Protein AF-A0A8H3LTQ3-F1 (afdb_monomer)

Structure (mmCIF, N/CA/C/O backbone):
data_AF-A0A8H3LTQ3-F1
#
_entry.id   AF-A0A8H3LTQ3-F1
#
loop_
_atom_site.group_PDB
_atom_site.id
_atom_site.type_symbol
_atom_site.label_atom_id
_atom_site.label_alt_id
_atom_site.label_comp_id
_atom_site.label_asym_id
_atom_site.label_entity_id
_atom_site.label_seq_id
_atom_site.pdbx_PDB_ins_code
_atom_site.Cartn_x
_atom_site.Cartn_y
_atom_site.Cartn_z
_atom_site.occupancy
_atom_site.B_iso_or_equiv
_atom_site.auth_seq_id
_atom_site.auth_comp_id
_atom_site.auth_asym_id
_atom_site.auth_atom_id
_atom_site.pdbx_PDB_model_num
ATOM 1 N N . MET A 1 1 ? 18.129 -20.003 2.057 1.00 41.53 1 MET A N 1
ATOM 2 C CA . MET A 1 1 ? 18.337 -18.947 3.070 1.00 41.53 1 MET A CA 1
ATOM 3 C C . MET A 1 1 ? 18.374 -17.610 2.340 1.00 41.53 1 MET A C 1
ATOM 5 O O . MET A 1 1 ? 19.377 -17.311 1.708 1.00 41.53 1 MET A O 1
ATOM 9 N N . MET A 1 2 ? 17.260 -16.870 2.311 1.00 42.03 2 MET A N 1
ATOM 10 C CA . MET A 1 2 ? 17.213 -15.531 1.709 1.00 42.03 2 MET A CA 1
ATOM 11 C C . MET A 1 2 ? 17.804 -14.539 2.709 1.00 42.03 2 MET A C 1
ATOM 13 O O . MET A 1 2 ? 17.153 -14.154 3.676 1.00 42.03 2 MET A O 1
ATOM 17 N N . SER A 1 3 ? 19.072 -14.187 2.508 1.00 48.22 3 SER A N 1
ATOM 18 C CA . SER A 1 3 ? 19.691 -13.075 3.218 1.00 48.22 3 SER A CA 1
ATOM 19 C C . SER A 1 3 ? 19.076 -11.782 2.692 1.00 48.22 3 SER A C 1
ATOM 21 O O . SER A 1 3 ? 19.270 -11.417 1.533 1.00 48.22 3 SER A O 1
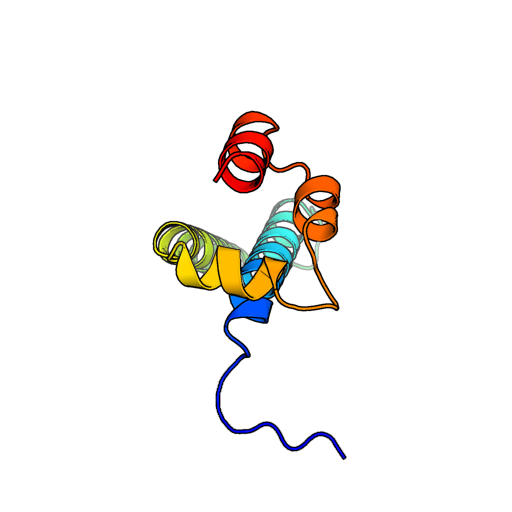ATOM 23 N N . GLY A 1 4 ? 18.297 -11.119 3.546 1.00 52.00 4 GLY A N 1
ATOM 24 C CA . GLY A 1 4 ? 17.855 -9.753 3.333 1.00 52.00 4 GLY A CA 1
ATOM 25 C C . GLY A 1 4 ? 19.059 -8.820 3.340 1.00 52.00 4 GLY A C 1
ATOM 26 O O . GLY A 1 4 ? 19.541 -8.418 4.399 1.00 52.00 4 GLY A O 1
ATOM 27 N N . SER A 1 5 ? 19.533 -8.429 2.160 1.00 55.25 5 SER A N 1
ATOM 28 C CA . SER A 1 5 ? 20.457 -7.308 2.020 1.00 55.25 5 SER A CA 1
ATOM 29 C C . SER A 1 5 ? 19.697 -5.990 2.226 1.00 55.25 5 SER A C 1
ATOM 31 O O . SER A 1 5 ? 19.401 -5.257 1.290 1.00 55.25 5 SER A O 1
ATOM 33 N N . LYS A 1 6 ? 19.377 -5.727 3.496 1.00 52.12 6 LYS A N 1
ATOM 34 C CA . LYS A 1 6 ? 19.241 -4.427 4.171 1.00 52.12 6 LYS A CA 1
ATOM 35 C C . LYS A 1 6 ? 18.177 -3.412 3.720 1.00 52.12 6 LYS A C 1
ATOM 37 O O . LYS A 1 6 ? 17.917 -2.496 4.493 1.00 52.12 6 LYS A O 1
ATOM 42 N N . TYR A 1 7 ? 17.508 -3.567 2.582 1.00 51.03 7 TYR A N 1
ATOM 43 C CA . TYR A 1 7 ? 16.419 -2.670 2.178 1.00 51.03 7 TYR A CA 1
ATOM 44 C C . TYR A 1 7 ? 15.257 -3.469 1.600 1.00 51.03 7 TYR A C 1
ATOM 46 O O . TYR A 1 7 ? 15.480 -4.430 0.861 1.00 51.03 7 TYR A O 1
ATOM 54 N N . SER A 1 8 ? 14.024 -3.066 1.933 1.00 53.69 8 SER A N 1
ATOM 55 C CA . SER A 1 8 ? 12.848 -3.477 1.163 1.00 53.69 8 SER A CA 1
ATOM 56 C C . SER A 1 8 ? 13.189 -3.263 -0.307 1.00 53.69 8 SER A C 1
ATOM 58 O O . SER A 1 8 ? 13.649 -2.178 -0.677 1.00 53.69 8 SER A O 1
ATOM 60 N N . THR A 1 9 ? 13.093 -4.313 -1.124 1.00 70.38 9 THR A N 1
ATOM 61 C CA . THR A 1 9 ? 13.348 -4.170 -2.556 1.00 70.38 9 THR A CA 1
ATOM 62 C C . THR A 1 9 ? 12.400 -3.080 -3.028 1.00 70.38 9 THR A C 1
ATOM 64 O O . THR A 1 9 ? 11.219 -3.132 -2.706 1.00 70.38 9 THR A O 1
ATOM 67 N N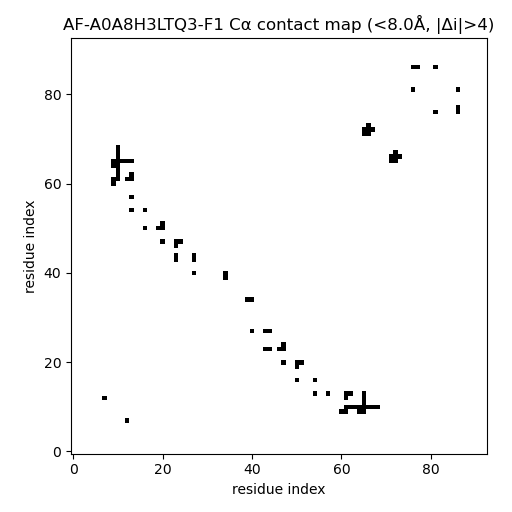 . LEU A 1 10 ? 12.906 -2.058 -3.715 1.00 78.38 10 LEU A N 1
ATOM 68 C CA . LEU A 1 10 ? 12.118 -0.896 -4.139 1.00 78.38 10 LEU A CA 1
ATOM 69 C C . LEU A 1 10 ? 10.782 -1.306 -4.803 1.00 78.38 10 LEU A C 1
ATOM 71 O O . LEU A 1 10 ? 9.777 -0.616 -4.646 1.00 78.38 10 LEU A O 1
ATOM 75 N N . SER A 1 11 ? 10.777 -2.482 -5.441 1.00 80.50 11 SER A N 1
ATOM 76 C CA . SER A 1 11 ? 9.639 -3.177 -6.045 1.00 80.50 11 SER A CA 1
ATOM 77 C C . SER A 1 11 ? 8.545 -3.683 -5.101 1.00 80.50 11 SER A C 1
ATOM 79 O O . SER A 1 11 ? 7.421 -3.885 -5.532 1.00 80.50 11 SER A O 1
ATOM 81 N N . ALA A 1 12 ? 8.846 -3.916 -3.828 1.00 82.94 12 ALA A N 1
ATOM 82 C CA . ALA A 1 12 ? 7.883 -4.359 -2.823 1.00 82.94 12 ALA A CA 1
ATOM 83 C C . ALA A 1 12 ? 7.191 -3.183 -2.120 1.00 82.94 12 ALA A C 1
ATOM 85 O O . ALA A 1 12 ? 6.230 -3.393 -1.389 1.00 82.94 12 ALA A O 1
ATOM 86 N N . THR A 1 13 ? 7.660 -1.951 -2.340 1.00 85.00 13 THR A N 1
ATOM 87 C CA . THR A 1 13 ? 7.118 -0.749 -1.690 1.00 85.00 13 THR A CA 1
ATOM 88 C C . THR A 1 13 ? 5.636 -0.562 -2.000 1.00 85.00 13 THR A C 1
ATOM 90 O O . THR A 1 13 ? 4.847 -0.404 -1.077 1.00 85.00 13 THR A O 1
ATOM 93 N N . ILE A 1 14 ? 5.256 -0.607 -3.281 1.00 85.25 14 ILE A N 1
ATOM 94 C CA . ILE A 1 14 ? 3.867 -0.389 -3.709 1.00 85.25 14 ILE A CA 1
ATOM 95 C C . ILE A 1 14 ? 2.951 -1.521 -3.210 1.00 85.25 14 ILE A C 1
ATOM 97 O O . ILE A 1 14 ? 1.954 -1.204 -2.563 1.00 85.25 14 ILE A O 1
ATOM 101 N N . PRO A 1 15 ? 3.300 -2.814 -3.394 1.00 85.94 15 PRO A N 1
ATOM 102 C CA . PRO A 1 15 ? 2.518 -3.910 -2.829 1.00 85.94 15 PRO A CA 1
ATOM 103 C C . PRO A 1 15 ? 2.312 -3.836 -1.322 1.00 85.94 15 PRO A C 1
ATOM 105 O O . PRO A 1 15 ? 1.195 -3.992 -0.841 1.00 85.94 15 PRO A O 1
ATOM 108 N N . LEU A 1 16 ? 3.377 -3.530 -0.581 1.00 86.69 16 LEU A N 1
ATOM 109 C CA . LEU A 1 16 ? 3.308 -3.446 0.871 1.00 86.69 16 LEU A CA 1
ATOM 110 C C . LEU A 1 16 ? 2.391 -2.311 1.339 1.00 86.69 16 LEU A C 1
ATOM 112 O O . LEU A 1 16 ? 1.656 -2.490 2.304 1.00 86.69 16 LEU A O 1
ATOM 116 N N . TYR A 1 17 ? 2.425 -1.150 0.678 1.00 87.69 17 TYR A N 1
ATOM 117 C CA . TYR A 1 17 ? 1.505 -0.065 1.018 1.00 87.69 17 TYR A CA 1
ATOM 118 C C . TYR A 1 17 ? 0.052 -0.456 0.775 1.00 87.69 17 TYR A C 1
ATOM 120 O O . TYR A 1 17 ? -0.764 -0.232 1.664 1.00 87.69 17 TYR A O 1
ATOM 128 N N . ASN A 1 18 ? -0.256 -1.044 -0.383 1.00 87.81 18 ASN A N 1
ATOM 129 C CA . ASN A 1 18 ? -1.622 -1.456 -0.700 1.00 87.81 18 ASN A CA 1
ATOM 130 C C . ASN A 1 18 ? -2.149 -2.443 0.345 1.00 87.81 18 ASN A C 1
ATOM 132 O O . ASN A 1 18 ? -3.214 -2.215 0.902 1.00 87.81 18 ASN A O 1
ATOM 136 N N . GLU A 1 19 ? -1.371 -3.474 0.680 1.00 89.25 19 GLU A N 1
ATOM 137 C CA . GLU A 1 19 ? -1.790 -4.494 1.646 1.00 89.25 19 GLU A CA 1
ATOM 138 C C . GLU A 1 19 ? -2.001 -3.917 3.054 1.00 89.25 19 GLU A C 1
ATOM 140 O O . GLU A 1 19 ? -2.985 -4.231 3.720 1.00 89.25 19 GLU A O 1
ATOM 145 N N . LEU A 1 20 ? -1.126 -3.006 3.498 1.00 88.81 20 LEU A N 1
ATOM 146 C CA . LEU A 1 20 ? -1.299 -2.323 4.782 1.00 88.81 20 LEU A CA 1
ATOM 147 C C . LEU A 1 20 ? -2.531 -1.411 4.797 1.00 88.81 20 LEU A C 1
ATOM 149 O O . LEU A 1 20 ? -3.239 -1.381 5.801 1.00 88.81 20 LEU A O 1
ATOM 153 N N . ILE A 1 21 ? -2.783 -0.668 3.716 1.00 90.19 21 ILE A N 1
ATOM 154 C CA . ILE A 1 21 ? -3.960 0.200 3.602 1.00 90.19 21 ILE A CA 1
ATOM 155 C C . ILE A 1 21 ? -5.224 -0.657 3.660 1.00 90.19 21 ILE A C 1
ATOM 157 O O . ILE A 1 21 ? -6.030 -0.440 4.563 1.00 90.19 21 ILE A O 1
ATOM 161 N N . THR A 1 22 ? -5.324 -1.689 2.820 1.00 89.38 22 THR A N 1
ATOM 162 C CA . THR A 1 22 ? -6.456 -2.624 2.799 1.00 89.38 22 THR A CA 1
ATOM 163 C C . THR A 1 22 ? -6.717 -3.224 4.176 1.00 89.38 22 THR A C 1
ATOM 165 O O . THR A 1 22 ? -7.831 -3.125 4.672 1.00 89.38 22 THR A O 1
ATOM 168 N N . HIS A 1 23 ? -5.694 -3.734 4.868 1.00 88.69 23 HIS A N 1
ATOM 169 C CA . HIS A 1 23 ? -5.885 -4.270 6.218 1.00 88.69 23 HIS A CA 1
ATOM 170 C C . HIS A 1 23 ? -6.378 -3.232 7.232 1.00 88.69 23 HIS A C 1
ATOM 172 O O . HIS A 1 23 ? -7.172 -3.555 8.116 1.00 88.69 23 HIS A O 1
ATOM 178 N N . THR A 1 24 ? -5.904 -1.986 7.148 1.00 88.06 24 THR A N 1
ATOM 179 C CA . THR A 1 24 ? -6.403 -0.928 8.037 1.00 88.06 24 THR A CA 1
ATOM 180 C C . THR A 1 24 ? -7.835 -0.517 7.706 1.00 88.06 24 THR A C 1
ATOM 182 O O . THR A 1 24 ? -8.587 -0.226 8.629 1.00 88.06 24 THR A O 1
ATOM 185 N N . GLU A 1 25 ? -8.224 -0.509 6.431 1.00 87.88 25 GLU A N 1
ATOM 186 C CA . GLU A 1 25 ? -9.592 -0.213 5.986 1.00 87.88 25 GLU A CA 1
ATOM 187 C C . GLU A 1 25 ? -10.555 -1.322 6.407 1.00 87.88 25 GLU A C 1
ATOM 189 O O . GLU A 1 25 ? -11.541 -1.035 7.078 1.00 87.88 25 GLU A O 1
ATOM 194 N N . GLU A 1 26 ? -10.203 -2.586 6.154 1.00 87.75 26 GLU A N 1
ATOM 195 C CA . GLU A 1 26 ? -10.949 -3.761 6.621 1.00 87.75 26 GLU A CA 1
ATOM 196 C C . GLU A 1 26 ? -11.184 -3.709 8.134 1.00 87.75 26 GLU A C 1
ATOM 198 O O . GLU A 1 26 ? -12.287 -3.971 8.608 1.00 87.75 26 GLU A O 1
ATOM 203 N N . TYR A 1 27 ? -10.163 -3.328 8.908 1.00 82.88 27 TYR A N 1
ATOM 204 C CA . TYR A 1 27 ? -10.295 -3.213 10.357 1.00 82.88 27 TYR A CA 1
ATOM 205 C C . TYR A 1 27 ? -11.223 -2.063 10.775 1.00 82.88 27 TYR A C 1
ATOM 207 O O . TYR A 1 27 ? -11.976 -2.206 11.736 1.00 82.88 27 TYR A O 1
ATOM 215 N N . LEU A 1 28 ? -11.185 -0.926 10.074 1.00 82.69 28 LEU A N 1
ATOM 216 C CA . LEU A 1 28 ? -12.060 0.221 10.349 1.00 82.69 28 LEU A CA 1
ATOM 217 C C . LEU A 1 28 ? -13.518 -0.039 9.953 1.00 82.69 28 LEU A C 1
ATOM 219 O O . LEU A 1 28 ? -14.420 0.495 10.602 1.00 82.69 28 LEU A O 1
ATOM 223 N N . GLU A 1 29 ? -13.736 -0.841 8.911 1.00 82.12 29 GLU A N 1
ATOM 224 C CA . GLU A 1 29 ? -15.053 -1.259 8.425 1.00 82.12 29 GLU A CA 1
ATOM 225 C C . GLU A 1 29 ? -15.621 -2.447 9.208 1.00 82.12 29 GLU A C 1
ATOM 227 O O . GLU A 1 29 ? -16.841 -2.604 9.289 1.00 82.12 29 GLU A O 1
ATOM 232 N N . SER A 1 30 ? -14.765 -3.270 9.822 1.00 74.38 30 SER A N 1
ATOM 233 C CA . SER A 1 30 ? -15.215 -4.368 10.670 1.00 74.38 30 SER A CA 1
ATOM 234 C C . SER A 1 30 ? -15.925 -3.830 11.919 1.00 74.38 30 SER A C 1
ATOM 236 O O . SER A 1 30 ? -15.317 -3.247 12.815 1.00 74.38 30 SER A O 1
ATOM 238 N N . GLU A 1 31 ? -17.232 -4.077 12.025 1.00 61.97 31 GLU A N 1
ATOM 239 C CA . GLU A 1 31 ? -18.011 -3.881 13.259 1.00 61.97 31 GLU A CA 1
ATOM 240 C C . GLU A 1 31 ? -17.728 -4.987 14.298 1.00 61.97 31 GLU A C 1
ATOM 242 O O . GLU A 1 31 ? -18.574 -5.310 15.137 1.00 61.97 31 GLU A O 1
ATOM 247 N N . GLU A 1 32 ? -16.551 -5.624 14.245 1.00 58.88 32 GLU A N 1
ATOM 248 C CA . GLU A 1 32 ? -16.201 -6.659 15.207 1.00 58.88 32 GLU A CA 1
ATOM 249 C C . GLU A 1 32 ? -16.142 -6.054 16.623 1.00 58.88 32 GLU A C 1
ATOM 251 O O . GLU A 1 32 ? -15.442 -5.061 16.861 1.00 58.88 32 GLU A O 1
ATOM 256 N N . PRO A 1 33 ? -16.805 -6.676 17.618 1.00 52.09 33 PRO A N 1
ATOM 257 C CA . PRO A 1 33 ? -16.872 -6.171 18.992 1.00 52.09 33 PRO A CA 1
ATOM 258 C C . PRO A 1 33 ? -15.504 -6.130 19.703 1.00 52.09 33 PRO A C 1
ATOM 260 O O . PRO A 1 33 ? -15.411 -5.679 20.845 1.00 52.09 33 PRO A O 1
ATOM 263 N N . ALA A 1 34 ? -14.430 -6.581 19.044 1.00 54.00 34 ALA A N 1
ATOM 264 C CA . ALA A 1 34 ? -13.056 -6.467 19.514 1.00 54.00 34 ALA A CA 1
ATOM 265 C C . ALA A 1 34 ? -12.568 -5.008 19.593 1.00 54.00 34 ALA A C 1
ATOM 267 O O . ALA A 1 34 ? -11.706 -4.700 20.420 1.00 54.00 34 ALA A O 1
ATOM 268 N N . ILE A 1 35 ? -13.154 -4.085 18.818 1.00 56.25 35 ILE A N 1
ATOM 269 C CA . ILE A 1 35 ? -12.855 -2.645 18.894 1.00 56.25 35 ILE A CA 1
ATOM 270 C C . ILE A 1 35 ? -13.724 -1.987 19.972 1.00 56.25 35 ILE A C 1
ATOM 272 O O . ILE A 1 35 ? -14.349 -0.954 19.776 1.00 56.25 35 ILE A O 1
ATOM 276 N N . SER A 1 36 ? -13.744 -2.562 21.172 1.00 58.22 36 SER A N 1
ATOM 277 C CA . SER A 1 36 ? -14.334 -1.901 22.341 1.00 58.22 36 SER A CA 1
ATOM 278 C C . SER A 1 36 ? -13.429 -0.779 22.891 1.00 58.22 36 SER A C 1
ATOM 280 O O . SER A 1 36 ? -13.681 -0.257 23.977 1.00 58.22 36 SER A O 1
ATOM 282 N N . ASN A 1 37 ? -12.344 -0.440 22.182 1.00 70.50 37 ASN A N 1
ATOM 283 C CA . ASN A 1 37 ? -11.308 0.481 22.625 1.00 70.50 37 ASN A CA 1
ATOM 284 C C . ASN A 1 37 ? -11.125 1.612 21.603 1.00 70.50 37 ASN A C 1
ATOM 286 O O . ASN A 1 37 ? -10.384 1.467 20.629 1.00 70.50 37 ASN A O 1
ATOM 290 N N . ASP A 1 38 ? -11.773 2.753 21.853 1.00 79.00 38 ASP A N 1
ATOM 291 C CA . ASP A 1 38 ? -11.682 3.983 21.045 1.00 79.00 38 ASP A CA 1
ATOM 292 C C . ASP A 1 38 ? -10.235 4.395 20.736 1.00 79.00 38 ASP A C 1
ATOM 294 O O . ASP A 1 38 ? -9.944 4.964 19.683 1.00 79.00 38 ASP A O 1
ATOM 298 N N . PHE A 1 39 ? -9.301 4.079 21.639 1.00 83.38 39 PHE A N 1
ATOM 299 C CA . PHE A 1 39 ? -7.878 4.323 21.429 1.00 83.38 39 PHE A CA 1
ATOM 300 C C . PHE A 1 39 ? -7.320 3.541 20.234 1.00 83.38 39 PHE A C 1
ATOM 302 O O . PHE A 1 39 ? -6.548 4.091 19.450 1.00 83.38 39 PHE A O 1
ATOM 309 N N . LEU A 1 40 ? -7.710 2.273 20.085 1.00 83.38 40 LEU A N 1
ATOM 310 C CA . LEU A 1 40 ? -7.239 1.414 19.003 1.00 83.38 40 LEU A CA 1
ATOM 311 C C . LEU A 1 40 ? -7.805 1.875 17.659 1.00 83.38 40 LEU A C 1
ATOM 313 O O . LEU A 1 40 ? -7.051 1.989 16.697 1.00 83.38 40 LEU A O 1
ATOM 317 N N . LYS A 1 41 ? -9.095 2.234 17.621 1.00 84.00 41 LYS A N 1
ATOM 318 C CA . LYS A 1 41 ? -9.723 2.804 16.423 1.00 84.00 41 LYS A CA 1
ATOM 319 C C . LYS A 1 41 ? -8.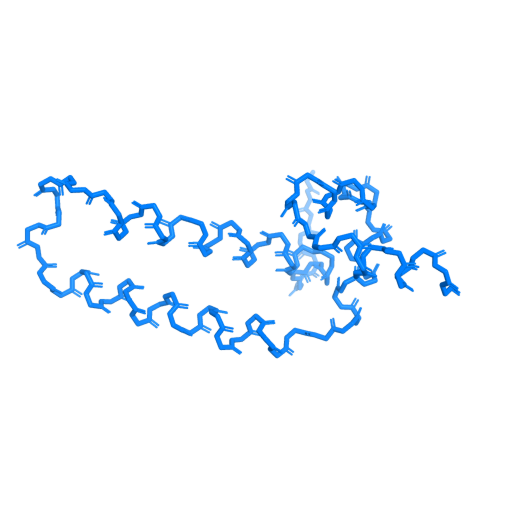993 4.066 15.968 1.00 84.00 41 LYS A C 1
ATOM 321 O O . LYS A 1 41 ? -8.544 4.1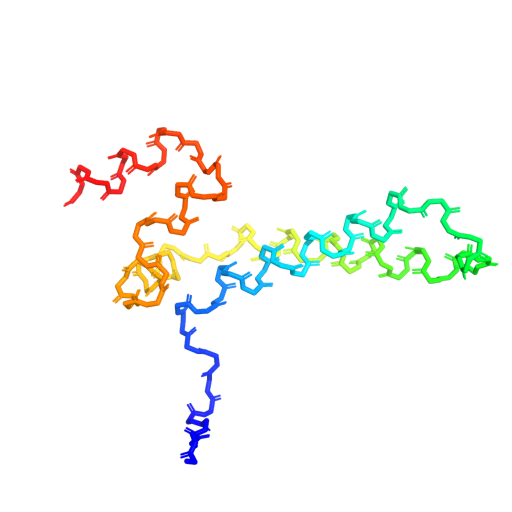41 14.830 1.00 84.00 41 LYS A O 1
ATOM 326 N N . LYS A 1 42 ? -8.764 5.004 16.891 1.00 86.69 42 LYS A N 1
ATOM 327 C CA . LYS A 1 42 ? -8.034 6.244 16.604 1.00 86.69 42 LYS A CA 1
ATOM 328 C C . LYS A 1 42 ? -6.595 5.991 16.145 1.00 86.69 42 LYS A C 1
ATOM 330 O O . LYS A 1 42 ? -6.109 6.665 15.241 1.00 86.69 42 LYS A O 1
ATOM 335 N N . ALA A 1 43 ? -5.905 5.021 16.747 1.00 88.00 43 ALA A N 1
ATOM 336 C CA . ALA A 1 43 ? -4.552 4.653 16.338 1.00 88.00 43 ALA A CA 1
ATOM 337 C C . ALA A 1 43 ? -4.514 4.100 14.903 1.00 88.00 43 ALA A C 1
ATOM 339 O O . ALA A 1 43 ? -3.576 4.393 14.162 1.00 88.00 43 ALA A O 1
ATOM 340 N N . ILE A 1 44 ? -5.531 3.335 14.504 1.00 87.38 44 ILE A N 1
ATOM 341 C CA . ILE A 1 44 ? -5.642 2.761 13.159 1.00 87.38 44 ILE A CA 1
ATOM 342 C C . ILE A 1 44 ? -6.050 3.824 12.139 1.00 87.38 44 ILE A C 1
ATOM 344 O O . ILE A 1 44 ? -5.449 3.876 11.071 1.00 87.38 44 ILE A O 1
ATOM 348 N N . GLU A 1 45 ? -6.957 4.739 12.485 1.00 89.19 45 GLU A N 1
ATOM 349 C CA . GLU A 1 45 ? -7.265 5.917 11.661 1.00 89.19 45 GLU A CA 1
ATOM 350 C C . GLU A 1 45 ? -6.013 6.780 11.423 1.00 89.19 45 GLU A C 1
ATOM 352 O O . GLU A 1 45 ? -5.710 7.170 10.294 1.00 89.19 45 GLU A O 1
ATOM 357 N N . ASP A 1 46 ? -5.235 7.049 12.477 1.00 91.25 46 ASP A N 1
ATOM 358 C CA . ASP A 1 46 ? -3.976 7.790 12.375 1.00 91.25 46 ASP A CA 1
ATOM 359 C C . ASP A 1 46 ? -2.916 7.027 11.559 1.00 91.25 46 ASP A C 1
ATOM 361 O O . ASP A 1 46 ? -2.117 7.652 10.851 1.00 91.25 46 ASP A O 1
ATOM 365 N N . CYS A 1 47 ? -2.899 5.693 11.651 1.00 89.81 47 CYS A N 1
ATOM 366 C CA . CYS A 1 47 ? -2.036 4.820 10.858 1.00 89.81 47 CYS A CA 1
ATOM 367 C C . CYS A 1 47 ? -2.396 4.897 9.372 1.00 89.81 47 CYS A C 1
ATOM 369 O O . CYS A 1 47 ? -1.538 5.254 8.565 1.00 89.81 47 CYS A O 1
ATOM 371 N N . ASN A 1 48 ? -3.661 4.651 9.024 1.00 90.50 48 ASN A N 1
ATOM 372 C CA . ASN A 1 48 ? -4.168 4.713 7.656 1.00 90.50 48 ASN A CA 1
ATOM 373 C C . ASN A 1 48 ? -3.898 6.096 7.039 1.00 90.50 48 ASN A C 1
ATOM 375 O O . ASN A 1 48 ? -3.287 6.194 5.974 1.00 90.50 48 ASN A O 1
ATOM 379 N N . ARG A 1 49 ? -4.191 7.181 7.772 1.00 91.38 49 ARG A N 1
ATOM 380 C CA . ARG A 1 49 ? -3.899 8.549 7.317 1.00 91.38 49 ARG A CA 1
ATOM 381 C C . ARG A 1 49 ? -2.425 8.741 6.956 1.00 91.38 49 ARG A C 1
ATOM 383 O O . ARG A 1 49 ? -2.118 9.355 5.936 1.00 91.38 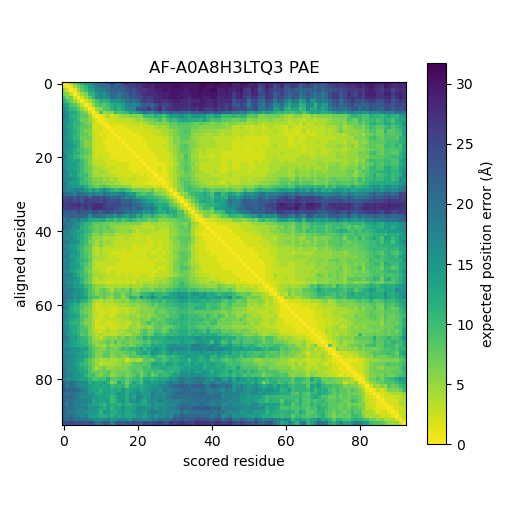49 ARG A O 1
ATOM 390 N N . LYS A 1 50 ? -1.504 8.228 7.779 1.00 91.31 50 LYS A N 1
ATOM 391 C CA . LYS A 1 50 ? -0.065 8.288 7.484 1.00 91.31 50 LYS A CA 1
ATOM 392 C C . LYS A 1 50 ? 0.303 7.412 6.292 1.00 91.31 50 LYS A C 1
ATOM 394 O O . LYS A 1 50 ? 1.089 7.857 5.461 1.00 91.31 50 LYS A O 1
ATOM 399 N N . LEU A 1 51 ? -0.243 6.201 6.188 1.00 90.38 51 LEU A N 1
ATOM 400 C CA . LEU A 1 51 ? 0.006 5.318 5.048 1.00 90.38 51 LEU A CA 1
ATOM 401 C C . LEU A 1 51 ? -0.385 6.007 3.737 1.00 90.38 51 LEU A C 1
ATOM 403 O O . LEU A 1 51 ? 0.450 6.078 2.842 1.00 90.38 51 LEU A O 1
ATOM 407 N N . LEU A 1 52 ? -1.568 6.622 3.666 1.00 87.62 52 LEU A N 1
ATOM 408 C CA . LEU A 1 52 ? -2.016 7.394 2.502 1.00 87.62 52 LEU A CA 1
ATOM 409 C C . LEU A 1 52 ? -1.124 8.613 2.214 1.00 87.62 52 LEU A C 1
ATOM 411 O O . LEU A 1 52 ? -0.792 8.891 1.060 1.00 87.62 52 LEU A O 1
ATOM 415 N N . GLU A 1 53 ? -0.692 9.339 3.250 1.00 89.00 53 GLU A N 1
ATOM 416 C CA . GLU A 1 53 ? 0.205 10.491 3.092 1.00 89.00 53 GLU A CA 1
ATOM 417 C C . GLU A 1 53 ? 1.541 10.090 2.450 1.00 89.00 53 GLU A C 1
ATOM 419 O O . GLU A 1 53 ? 2.029 10.771 1.544 1.00 89.00 53 GLU A O 1
ATOM 424 N N . TYR A 1 54 ? 2.148 8.995 2.913 1.00 84.75 54 TYR A N 1
ATOM 425 C CA . TYR A 1 54 ? 3.423 8.521 2.378 1.00 84.75 54 TYR A CA 1
ATOM 426 C C . TYR A 1 54 ? 3.269 7.769 1.060 1.00 84.75 54 TYR A C 1
ATOM 428 O O . TYR A 1 54 ? 4.157 7.868 0.213 1.00 84.75 54 TYR A O 1
ATOM 436 N N . TYR A 1 55 ? 2.136 7.107 0.843 1.00 85.19 55 TYR A N 1
ATOM 437 C CA . TYR A 1 55 ? 1.811 6.474 -0.425 1.00 85.19 55 TYR A CA 1
ATOM 438 C C . TYR A 1 55 ? 1.775 7.493 -1.571 1.00 85.19 55 TYR A C 1
ATOM 440 O O . TYR A 1 55 ? 2.406 7.286 -2.605 1.00 85.19 55 TYR A O 1
ATOM 448 N N . ASN A 1 56 ? 1.173 8.664 -1.350 1.00 79.00 56 ASN A N 1
ATOM 449 C CA . ASN A 1 56 ? 1.186 9.763 -2.323 1.00 79.00 56 ASN A CA 1
ATOM 450 C C . ASN A 1 56 ? 2.584 10.357 -2.571 1.00 79.00 56 ASN A C 1
ATOM 452 O O . ASN A 1 56 ? 2.820 10.994 -3.595 1.00 79.00 56 ASN A O 1
ATOM 456 N N . LYS A 1 57 ? 3.528 10.159 -1.644 1.00 76.94 57 LYS A N 1
ATOM 457 C CA . LYS A 1 57 ? 4.935 10.570 -1.797 1.00 76.94 57 LYS A CA 1
ATOM 458 C C . LYS A 1 57 ? 5.787 9.496 -2.478 1.00 76.94 57 LYS A C 1
ATOM 460 O O . LYS A 1 57 ? 6.986 9.710 -2.679 1.00 76.94 57 LYS A O 1
ATOM 465 N N . THR A 1 58 ? 5.210 8.344 -2.819 1.00 74.81 58 THR A N 1
ATOM 466 C CA . THR A 1 58 ? 5.937 7.264 -3.485 1.00 74.81 58 THR A CA 1
ATOM 467 C C . THR A 1 58 ? 6.326 7.694 -4.901 1.00 74.81 58 THR A C 1
ATOM 469 O O . THR A 1 58 ? 5.517 8.213 -5.662 1.00 74.81 58 THR A O 1
ATOM 472 N N . ASN A 1 59 ? 7.597 7.511 -5.258 1.00 76.56 59 ASN A N 1
ATOM 473 C CA . ASN A 1 59 ? 8.143 7.968 -6.536 1.00 76.56 59 ASN A CA 1
ATOM 474 C C . ASN A 1 59 ? 7.837 6.964 -7.668 1.00 76.56 59 ASN A C 1
ATOM 476 O O . ASN A 1 59 ? 7.780 5.756 -7.433 1.00 76.56 59 ASN A O 1
ATOM 480 N N . ASN A 1 60 ? 7.776 7.442 -8.916 1.00 79.56 60 ASN A N 1
ATOM 481 C CA . ASN A 1 60 ? 7.755 6.639 -10.146 1.00 79.56 60 ASN A CA 1
ATOM 482 C C . ASN A 1 60 ? 8.833 5.543 -10.170 1.00 79.56 60 ASN A C 1
ATOM 484 O O . ASN A 1 60 ? 8.627 4.485 -10.754 1.00 79.56 60 ASN A O 1
ATOM 488 N N . ALA A 1 61 ? 9.971 5.760 -9.503 1.00 80.62 61 ALA A N 1
ATOM 489 C CA . ALA A 1 61 ? 11.004 4.739 -9.336 1.00 80.62 61 ALA A CA 1
ATOM 490 C C . ALA A 1 61 ? 10.484 3.462 -8.641 1.00 80.62 61 ALA A C 1
ATOM 492 O O . ALA A 1 61 ? 10.863 2.361 -9.034 1.00 80.62 61 ALA A O 1
ATOM 493 N N . CYS A 1 62 ? 9.588 3.587 -7.655 1.00 79.88 62 CYS A N 1
ATOM 494 C CA . CYS A 1 62 ? 8.939 2.449 -7.003 1.00 79.88 62 CYS A CA 1
ATOM 495 C C . CYS A 1 62 ? 7.975 1.735 -7.952 1.00 79.88 62 CYS A C 1
ATOM 497 O O . CYS A 1 62 ? 7.949 0.505 -7.981 1.00 79.88 62 CYS A O 1
ATOM 499 N N . LEU A 1 63 ? 7.234 2.495 -8.766 1.00 79.56 63 LEU A N 1
ATOM 500 C CA . LEU A 1 63 ? 6.330 1.931 -9.769 1.00 79.56 63 LEU A CA 1
ATOM 501 C C . LEU A 1 63 ? 7.107 1.093 -10.788 1.00 79.56 63 LEU A C 1
ATOM 503 O O . LEU A 1 63 ? 6.824 -0.091 -10.964 1.00 79.56 63 LEU A O 1
ATOM 507 N N . ILE A 1 64 ? 8.150 1.686 -11.379 1.00 79.94 64 ILE A N 1
ATOM 508 C CA . ILE A 1 64 ? 9.033 1.031 -12.351 1.00 79.94 64 ILE A CA 1
ATOM 509 C C . ILE A 1 64 ? 9.691 -0.201 -11.729 1.00 79.94 64 ILE A C 1
ATOM 511 O O . ILE A 1 64 ? 9.680 -1.268 -12.336 1.00 79.94 64 ILE A O 1
ATOM 515 N N . ALA A 1 65 ? 10.222 -0.094 -10.508 1.00 83.25 65 ALA A N 1
ATOM 516 C CA . ALA A 1 65 ? 10.830 -1.232 -9.828 1.00 83.25 65 ALA A CA 1
ATOM 517 C C . ALA A 1 65 ? 9.835 -2.384 -9.627 1.00 83.25 65 ALA A C 1
ATOM 519 O O . ALA A 1 65 ? 10.203 -3.538 -9.821 1.00 83.25 65 ALA A O 1
ATOM 520 N N . THR A 1 66 ? 8.582 -2.081 -9.281 1.00 82.31 66 THR A N 1
ATOM 521 C CA . THR A 1 66 ? 7.519 -3.085 -9.110 1.00 82.31 66 THR A CA 1
ATOM 522 C C . THR A 1 66 ? 7.201 -3.780 -10.437 1.00 82.31 66 THR A C 1
ATOM 524 O O . THR A 1 66 ? 7.090 -5.000 -10.475 1.00 82.31 66 THR A O 1
ATOM 527 N N . ILE A 1 67 ? 7.136 -3.033 -11.545 1.00 81.00 67 ILE A N 1
ATOM 528 C CA . ILE A 1 67 ? 6.894 -3.592 -12.888 1.00 81.00 67 ILE A CA 1
ATOM 529 C C . ILE A 1 67 ? 8.059 -4.476 -13.344 1.00 81.00 67 ILE A C 1
ATOM 531 O O . ILE A 1 67 ? 7.845 -5.539 -13.927 1.00 81.00 67 ILE A O 1
ATOM 535 N N . LEU A 1 68 ? 9.294 -4.036 -13.093 1.00 81.00 68 LEU A N 1
ATOM 536 C CA . LEU A 1 68 ? 10.503 -4.783 -13.443 1.00 81.00 68 LEU A CA 1
ATOM 537 C C . LEU A 1 68 ? 10.686 -6.037 -12.582 1.00 81.00 68 LEU A C 1
ATOM 539 O O . LEU A 1 68 ? 11.427 -6.938 -12.976 1.00 81.00 68 LEU A O 1
ATOM 543 N N . ASP A 1 69 ? 10.029 -6.113 -11.424 1.00 79.31 69 ASP A N 1
ATOM 544 C CA . ASP A 1 69 ? 10.074 -7.289 -10.570 1.00 79.31 69 ASP A CA 1
ATOM 545 C C . ASP A 1 69 ? 9.257 -8.431 -11.194 1.00 79.31 69 ASP A C 1
ATOM 547 O O . ASP A 1 69 ? 8.039 -8.305 -11.368 1.00 79.31 69 ASP A O 1
ATOM 551 N N . PRO A 1 70 ? 9.888 -9.582 -11.495 1.00 77.19 70 PRO A N 1
ATOM 552 C CA . PRO A 1 70 ? 9.203 -10.712 -12.110 1.00 77.19 70 PRO A CA 1
ATOM 553 C C . PRO A 1 70 ? 8.021 -11.254 -11.299 1.00 77.19 70 PRO A C 1
ATOM 555 O O . PRO A 1 70 ? 7.200 -11.972 -11.872 1.00 77.19 70 PRO A O 1
ATOM 558 N N . ARG A 1 71 ? 7.947 -10.952 -9.994 1.00 79.25 71 ARG A N 1
ATOM 559 C CA . ARG A 1 71 ? 6.877 -11.401 -9.093 1.00 79.25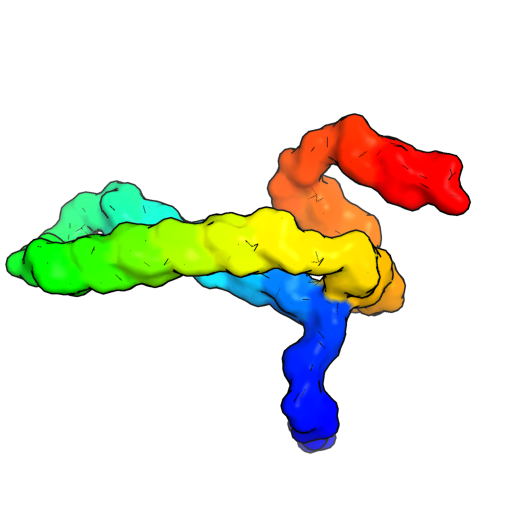 71 ARG A CA 1
ATOM 560 C C . ARG A 1 71 ? 5.584 -10.606 -9.252 1.00 79.25 71 ARG A C 1
ATOM 562 O O . ARG A 1 71 ? 4.520 -11.182 -9.075 1.00 79.25 71 ARG A O 1
ATOM 569 N N . PHE A 1 72 ? 5.675 -9.317 -9.574 1.00 74.69 72 PHE A N 1
ATOM 570 C CA . PHE A 1 72 ? 4.516 -8.421 -9.631 1.00 74.69 72 PHE A CA 1
ATOM 571 C C . PHE A 1 72 ? 4.128 -8.114 -11.081 1.00 74.69 72 PHE A C 1
ATOM 573 O O . PHE A 1 72 ? 2.977 -8.331 -11.470 1.00 74.69 72 PHE A O 1
ATOM 580 N N . LYS A 1 73 ? 5.106 -7.708 -11.909 1.00 74.88 73 LYS A N 1
ATOM 581 C CA . LYS A 1 73 ? 4.917 -7.311 -13.316 1.00 74.88 73 LYS A CA 1
ATOM 582 C C . LYS A 1 73 ? 3.784 -6.283 -13.491 1.00 74.88 73 LYS A C 1
ATOM 584 O O . LYS A 1 73 ? 3.266 -5.712 -12.535 1.00 74.88 73 LYS A O 1
ATOM 589 N N . MET A 1 74 ? 3.388 -6.033 -14.737 1.00 72.38 74 MET A N 1
ATOM 590 C CA . MET A 1 74 ? 2.235 -5.179 -15.046 1.00 72.38 74 MET A CA 1
ATOM 591 C C . MET A 1 74 ? 0.917 -5.752 -14.495 1.00 72.38 74 MET A C 1
ATOM 593 O O . MET A 1 74 ? 0.032 -5.000 -14.100 1.00 72.38 74 MET A O 1
ATOM 597 N N . SER A 1 75 ? 0.830 -7.083 -14.393 1.00 74.94 75 SER A N 1
ATOM 598 C CA . SER A 1 75 ? -0.342 -7.809 -13.895 1.00 74.94 75 SER A CA 1
ATOM 599 C C . SER A 1 75 ? -0.751 -7.417 -12.478 1.00 74.94 75 SER A C 1
ATOM 601 O O . SER A 1 75 ? -1.933 -7.460 -12.165 1.00 74.94 75 SER A O 1
ATOM 603 N N . TYR A 1 76 ? 0.195 -7.011 -11.626 1.00 79.69 76 TYR A N 1
ATOM 604 C CA . TYR A 1 76 ? -0.123 -6.542 -10.278 1.00 79.69 76 TYR A CA 1
ATOM 605 C C . TYR A 1 76 ? -1.060 -5.325 -10.306 1.00 79.69 76 TYR A C 1
ATOM 607 O O . TYR A 1 76 ? -2.048 -5.282 -9.580 1.00 79.69 76 TYR A O 1
ATOM 615 N N . TYR A 1 77 ? -0.788 -4.360 -11.183 1.00 75.06 77 TYR A N 1
ATOM 616 C CA . TYR A 1 77 ? -1.589 -3.141 -11.304 1.00 75.06 77 TYR A CA 1
ATOM 617 C C . TYR A 1 77 ? -2.954 -3.403 -11.938 1.00 75.06 77 TYR A C 1
ATOM 619 O O . TYR A 1 77 ? -3.946 -2.821 -11.510 1.00 75.06 77 TYR A O 1
ATOM 627 N N . GLU A 1 78 ? -3.009 -4.319 -12.908 1.00 76.38 78 GLU A N 1
ATOM 628 C CA . GLU A 1 78 ? -4.263 -4.787 -13.509 1.00 76.38 78 GLU A CA 1
ATOM 629 C C . GLU A 1 78 ? -5.159 -5.476 -12.461 1.00 76.38 78 GLU A C 1
ATOM 631 O O . GLU A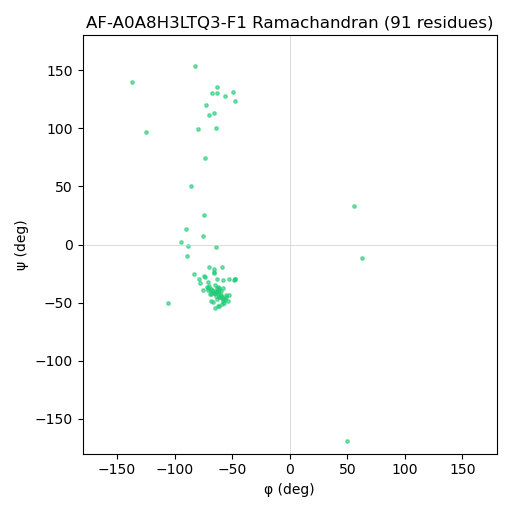 1 78 ? -6.363 -5.249 -12.438 1.00 76.38 78 GLU A O 1
ATOM 636 N N . GLN A 1 79 ? -4.574 -6.275 -11.560 1.00 78.81 79 GLN A N 1
ATOM 637 C CA . GLN A 1 79 ? -5.294 -6.977 -10.487 1.00 78.81 79 GLN A CA 1
ATOM 638 C C . GLN A 1 79 ? -5.747 -6.061 -9.345 1.00 78.81 79 GLN A C 1
ATOM 640 O O . GLN A 1 79 ? -6.736 -6.364 -8.690 1.00 78.81 79 GLN A O 1
ATOM 645 N N . ASN A 1 80 ? -5.031 -4.961 -9.103 1.00 74.94 80 ASN A N 1
ATOM 646 C CA . ASN A 1 80 ? -5.380 -3.958 -8.090 1.00 74.94 80 ASN A CA 1
ATOM 647 C C . ASN A 1 80 ? -6.286 -2.845 -8.655 1.00 74.94 80 ASN A C 1
ATOM 649 O O . ASN A 1 80 ? -6.411 -1.794 -8.034 1.00 74.94 80 ASN A O 1
ATOM 653 N N . GLU A 1 81 ? -6.855 -3.039 -9.851 1.00 72.56 81 GLU A N 1
ATOM 654 C CA . GLU A 1 81 ? -7.796 -2.112 -10.498 1.00 72.56 81 GLU A CA 1
ATOM 655 C C . GLU A 1 81 ? -7.260 -0.680 -10.668 1.00 72.56 81 GLU A C 1
ATOM 657 O O . GLU A 1 81 ? -8.006 0.302 -10.632 1.00 72.56 81 GLU A O 1
ATOM 662 N N . TRP A 1 82 ? -5.950 -0.529 -10.881 1.00 70.69 82 TRP A N 1
ATOM 663 C CA . TRP A 1 82 ? -5.390 0.792 -11.154 1.00 70.69 82 TRP A CA 1
ATOM 664 C C . TRP A 1 82 ? -5.972 1.332 -12.459 1.00 70.69 82 TRP A C 1
ATOM 666 O O . TRP A 1 82 ? -6.069 0.611 -13.452 1.00 70.69 82 TRP A O 1
ATOM 676 N N . GLY A 1 83 ? -6.363 2.610 -12.458 1.00 66.62 83 GLY A N 1
ATOM 677 C CA . GLY A 1 83 ? -7.073 3.226 -13.577 1.00 66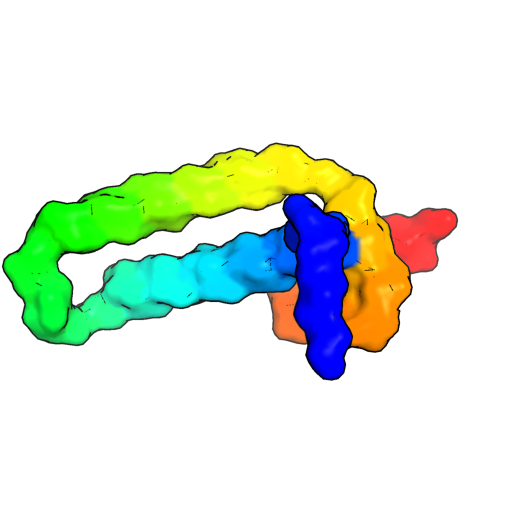.62 83 GLY A CA 1
ATOM 678 C C . GLY A 1 83 ? -6.397 2.953 -14.923 1.00 66.62 83 GLY A C 1
ATOM 679 O O . GLY A 1 83 ? -5.190 3.156 -15.076 1.00 66.62 83 GLY A O 1
ATOM 680 N N . ASN A 1 84 ? -7.190 2.520 -15.909 1.00 63.16 84 ASN A N 1
ATOM 681 C CA . ASN A 1 84 ? -6.712 2.155 -17.249 1.00 63.16 84 ASN A CA 1
ATOM 682 C C . ASN A 1 84 ? -5.860 3.255 -17.906 1.00 63.16 84 ASN A C 1
ATOM 684 O O . ASN A 1 84 ? -4.962 2.954 -18.686 1.00 63.16 84 ASN A O 1
ATOM 688 N N . GLU A 1 85 ? -6.115 4.524 -17.580 1.00 66.31 85 GLU A N 1
ATOM 689 C CA . GLU A 1 85 ? -5.326 5.673 -18.040 1.00 66.31 85 GLU A CA 1
ATOM 690 C C . GLU A 1 85 ? -3.865 5.592 -17.574 1.00 66.31 85 GLU A C 1
ATOM 692 O O . GLU A 1 85 ? -2.946 5.738 -18.374 1.00 66.31 85 GLU A O 1
ATOM 697 N N . LEU A 1 86 ? -3.647 5.254 -16.302 1.00 64.19 86 LEU A N 1
ATOM 698 C CA . LEU A 1 86 ? -2.329 5.146 -15.676 1.00 64.19 86 LEU A CA 1
ATOM 699 C C . LEU A 1 86 ? -1.561 3.922 -16.200 1.00 64.19 86 LEU A C 1
ATOM 701 O O . LEU A 1 86 ? -0.363 3.995 -16.470 1.00 64.19 86 LEU A O 1
ATOM 705 N N . ILE A 1 87 ? -2.271 2.810 -16.412 1.00 65.69 87 ILE A N 1
ATOM 706 C CA . ILE A 1 87 ? -1.727 1.594 -17.036 1.00 65.69 87 ILE A CA 1
ATOM 707 C C . ILE A 1 87 ? -1.303 1.870 -18.486 1.00 65.69 87 ILE A C 1
ATOM 709 O O . ILE A 1 87 ? -0.218 1.457 -18.902 1.00 65.69 87 ILE A O 1
ATOM 713 N N . ASN A 1 88 ? -2.128 2.587 -19.252 1.00 66.62 88 ASN A N 1
ATOM 714 C CA . ASN A 1 88 ? -1.832 2.933 -20.641 1.00 66.62 88 ASN A CA 1
ATOM 715 C C . ASN A 1 88 ? -0.658 3.914 -20.758 1.00 66.62 88 ASN A C 1
ATOM 717 O O . ASN A 1 88 ? 0.191 3.728 -21.627 1.00 66.62 88 ASN A O 1
ATOM 721 N N . ASP A 1 89 ? -0.552 4.899 -19.865 1.00 69.44 89 ASP A N 1
ATOM 722 C CA . ASP A 1 89 ? 0.580 5.834 -19.823 1.00 69.44 89 ASP A CA 1
ATOM 723 C C . ASP A 1 89 ? 1.917 5.135 -19.546 1.00 69.44 89 ASP A C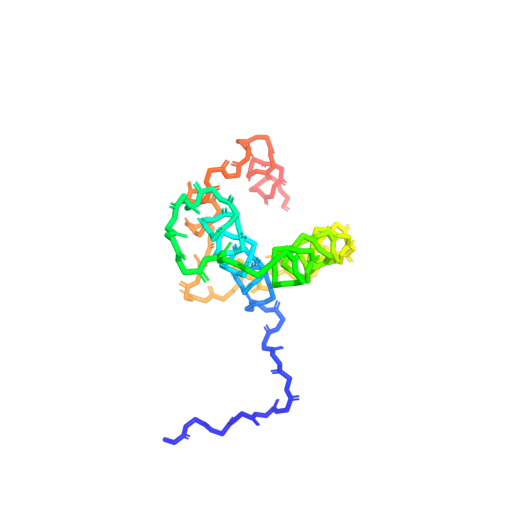 1
ATOM 725 O O . ASP A 1 89 ? 2.948 5.498 -20.114 1.00 69.44 89 ASP A O 1
ATOM 729 N N . ILE A 1 90 ? 1.909 4.105 -18.698 1.00 66.81 90 ILE A N 1
ATOM 730 C CA . ILE A 1 90 ? 3.089 3.279 -18.421 1.00 66.81 90 ILE A CA 1
ATOM 731 C C . ILE A 1 90 ? 3.438 2.392 -19.625 1.00 66.81 90 ILE A C 1
ATOM 733 O O . ILE A 1 90 ? 4.614 2.186 -19.906 1.00 66.81 90 ILE A O 1
ATOM 737 N N . ARG A 1 91 ? 2.434 1.865 -20.339 1.00 65.00 91 ARG A N 1
ATOM 738 C CA . ARG A 1 91 ? 2.625 0.966 -21.492 1.00 65.00 91 ARG A CA 1
ATOM 739 C C . ARG A 1 91 ? 3.098 1.691 -22.756 1.00 65.00 91 ARG A C 1
ATOM 741 O O . ARG A 1 91 ? 3.731 1.069 -23.602 1.00 65.00 91 ARG A O 1
ATOM 748 N N . ASN A 1 92 ? 2.758 2.973 -22.887 1.00 61.34 92 ASN A N 1
ATOM 749 C CA . ASN A 1 92 ? 3.067 3.811 -24.050 1.00 61.34 92 ASN A CA 1
ATOM 750 C C . ASN A 1 92 ? 4.364 4.634 -23.900 1.00 61.34 92 ASN A C 1
ATOM 752 O O . ASN A 1 92 ? 4.684 5.416 -24.798 1.00 61.34 92 ASN A O 1
ATOM 756 N N . LYS A 1 93 ? 5.095 4.479 -22.790 1.00 54.28 93 LYS A N 1
ATOM 757 C CA . LYS A 1 93 ? 6.443 5.029 -22.580 1.00 54.28 93 LYS A CA 1
ATOM 758 C C . LYS A 1 93 ? 7.516 3.983 -22.846 1.00 54.28 93 LYS A C 1
ATOM 760 O O . LYS A 1 93 ? 8.571 4.391 -23.378 1.00 54.28 93 LYS A O 1
#

Solvent-accessible surface area (backbone atoms only — not comparable to full-atom values): 5551 Å² total; per-residue (Å²): 134,88,78,79,80,88,58,82,56,55,35,49,52,59,60,50,50,53,53,54,44,51,56,43,49,54,57,72,69,48,84,55,80,83,70,78,41,69,68,58,55,52,52,43,54,56,45,43,54,49,51,55,58,51,55,74,65,59,52,70,66,33,54,52,35,20,41,72,30,89,88,45,28,69,60,45,46,64,74,67,65,53,54,67,67,62,55,47,57,64,73,75,105

Radius of gyration: 16.11 Å; Cα contacts (8 Å, |Δi|>4): 47; chains: 1; bounding box: 38×30×47 Å

Sequence (93 aa):
MMSGSKYSTLSATIPLYNELITHTEEYLESEEPAISNDFLKKAIEDCNRKLLEYYNKTNNACLIATILDPRFKMSYYEQNEWGNELINDIRNK

Nearest PDB structures (foldseek):
  5kmg-assembly1_P  TM=5.252E-01  e=3.211E+00  Homo sapiens
  3q0k-assembly1_A  TM=5.340E-01  e=7.967E+00  Homo sapiens

pLDDT: mean 75.78, std 12.6, range [41.53, 91.38]

Foldseek 3Di:
DDPPPPDDQLLCLLVVLVVLLVVLVCVLPDPPCVPPDPVVNVVSVVVNVVSVVVSVVRDVSSVVSNCVPPVCHLVVCVVVCPDPVVSVVVVVD

Mean predicted aligned error: 10.05 Å

Organism: NCBI:txid94130

InterPro domains:
  IPR025525 hAT-like transposase, RNase-H fold [PF14372] (35-79)

Secondary structure (DSSP, 8-state):
-----SS--GGGHHHHHHHHHHHHHHHHH---TT---HHHHHHHHHHHHHHHHHHTT--HHHHHHHHHSTTTHHHHHHHTT--HHHHHHHHT-